Protein AF-A0A2D6NZI3-F1 (afdb_monomer_lite)

Foldseek 3Di:
DPDVVQQQLEQWEFDDPPDVDIDIDGHNHVAYFYEYEQCPVDPCNVVVQLVCQVVPVDFKYKYWHDQWDWDDDPNPDTEIEHADPPTFIFIWGDDPSDIDTHTHHYDYPHD

Sequence (111 aa):
GVSAGANCWFERSVVDSWEEDLKVIDCMGFIKGSYCPHYDEEPLRRPAVKKFLQDNIFESCYASEGNAALHIKNESDYLSINFGKDKNSYLVSLAKGKVKEVPFEVLSIRA

Structure (mmCIF, N/CA/C/O backbone):
data_AF-A0A2D6NZI3-F1
#
_entry.id   AF-A0A2D6NZI3-F1
#
loop_
_atom_site.group_PDB
_atom_site.id
_atom_site.type_symbol
_atom_site.label_atom_id
_atom_site.label_alt_id
_atom_site.label_comp_id
_atom_site.label_asym_id
_atom_site.label_entity_id
_atom_site.label_seq_id
_atom_site.pdbx_PDB_ins_code
_atom_site.Cartn_x
_atom_site.Cartn_y
_atom_site.Cartn_z
_atom_site.occupancy
_atom_site.B_iso_or_equiv
_atom_site.auth_seq_id
_atom_site.auth_comp_id
_atom_site.auth_asym_id
_atom_site.auth_atom_id
_atom_site.pdbx_PDB_model_num
ATOM 1 N N . GLY A 1 1 ? 1.288 5.884 -10.807 1.00 84.38 1 GLY A N 1
ATOM 2 C CA . GLY A 1 1 ? 1.999 7.127 -10.436 1.00 84.38 1 GLY A CA 1
ATOM 3 C C . GLY A 1 1 ? 3.053 6.829 -9.383 1.00 84.38 1 GLY A C 1
ATOM 4 O O . GLY A 1 1 ? 3.188 5.670 -9.018 1.00 84.38 1 GLY A O 1
ATOM 5 N N . VAL A 1 2 ? 3.789 7.836 -8.904 1.00 89.94 2 VAL A N 1
ATOM 6 C CA . VAL A 1 2 ? 4.818 7.686 -7.850 1.00 89.94 2 VAL A CA 1
ATOM 7 C C . VAL A 1 2 ? 4.435 8.530 -6.636 1.00 89.94 2 VAL A C 1
ATOM 9 O O . VAL A 1 2 ? 4.013 9.674 -6.808 1.00 89.94 2 VAL A O 1
ATOM 12 N N . SER A 1 3 ? 4.601 7.986 -5.424 1.00 89.62 3 SER A N 1
ATOM 13 C CA . SER A 1 3 ? 4.324 8.682 -4.155 1.00 89.62 3 SER A CA 1
ATOM 14 C C . SER A 1 3 ? 2.906 9.287 -4.131 1.00 89.62 3 SER A C 1
ATOM 16 O O . SER A 1 3 ? 1.944 8.559 -4.368 1.00 89.62 3 SER A O 1
ATOM 18 N N . ALA A 1 4 ? 2.744 10.602 -3.951 1.00 91.88 4 ALA A N 1
ATOM 19 C CA . ALA A 1 4 ? 1.445 11.281 -4.032 1.00 91.88 4 ALA A CA 1
ATOM 20 C C . AL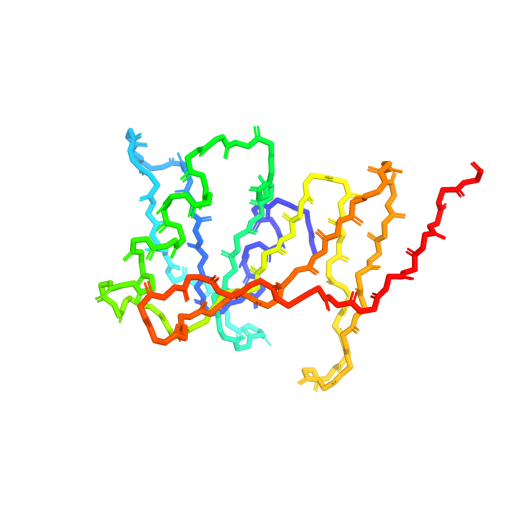A A 1 4 ? 0.692 10.998 -5.349 1.00 91.88 4 ALA A C 1
ATOM 22 O O . ALA A 1 4 ? -0.523 10.826 -5.357 1.00 91.88 4 ALA A O 1
ATOM 23 N N . GLY A 1 5 ? 1.412 10.852 -6.465 1.00 93.44 5 GLY A N 1
ATOM 24 C CA . GLY A 1 5 ? 0.817 10.470 -7.742 1.00 93.44 5 GLY A CA 1
ATOM 25 C C . GLY A 1 5 ? 0.369 9.006 -7.812 1.00 93.44 5 GLY A C 1
ATOM 26 O O . GLY A 1 5 ? -0.350 8.657 -8.740 1.00 93.44 5 GLY A O 1
ATOM 27 N N . ALA A 1 6 ? 0.812 8.130 -6.905 1.00 94.25 6 ALA A N 1
ATOM 28 C CA . ALA A 1 6 ? 0.239 6.795 -6.713 1.00 94.25 6 ALA A CA 1
ATOM 29 C C . ALA A 1 6 ? -1.011 6.867 -5.825 1.00 94.25 6 ALA A C 1
ATOM 31 O O . ALA A 1 6 ? -2.033 6.289 -6.178 1.00 94.25 6 ALA A O 1
ATOM 32 N N . ASN A 1 7 ? -0.951 7.647 -4.743 1.00 94.50 7 ASN A N 1
ATOM 33 C CA . ASN A 1 7 ? -2.049 7.847 -3.793 1.00 94.50 7 ASN A CA 1
ATOM 34 C C . ASN A 1 7 ? -3.353 8.256 -4.484 1.00 94.50 7 ASN A C 1
ATOM 36 O O . ASN A 1 7 ? -4.387 7.636 -4.258 1.00 94.50 7 ASN A O 1
ATOM 40 N N . CYS A 1 8 ? -3.287 9.241 -5.388 1.00 95.19 8 CYS A N 1
ATOM 41 C CA . CYS A 1 8 ? -4.469 9.785 -6.059 1.00 95.19 8 CYS A CA 1
ATOM 42 C C . CYS A 1 8 ? -5.266 8.758 -6.879 1.00 95.19 8 CYS A C 1
ATOM 44 O O . CYS A 1 8 ? -6.422 9.028 -7.185 1.00 95.19 8 CYS A O 1
ATOM 46 N N . TRP A 1 9 ? -4.681 7.613 -7.253 1.00 97.25 9 TRP A N 1
ATOM 47 C CA . TRP A 1 9 ? -5.388 6.591 -8.032 1.00 97.25 9 TRP A CA 1
ATOM 48 C C . TRP A 1 9 ? -6.464 5.873 -7.230 1.00 97.25 9 TRP A C 1
ATOM 50 O O . TRP A 1 9 ? -7.447 5.439 -7.817 1.00 97.25 9 TRP A O 1
ATOM 60 N N . PHE A 1 10 ? -6.288 5.739 -5.921 1.00 98.12 10 PHE A N 1
ATOM 61 C CA . PHE A 1 10 ? -7.183 4.951 -5.083 1.00 98.12 10 PHE A CA 1
ATOM 62 C C . PHE A 1 10 ? -8.353 5.795 -4.568 1.00 98.12 10 PHE A C 1
ATOM 64 O O . PHE A 1 10 ? -8.355 7.016 -4.724 1.00 98.12 10 PHE A O 1
ATOM 71 N N . GLU A 1 11 ? -9.366 5.173 -3.963 1.00 98.25 11 GLU A N 1
ATOM 72 C CA . GLU A 1 11 ? -10.458 5.907 -3.304 1.00 98.25 11 GLU A CA 1
ATOM 73 C C . GLU A 1 11 ? -9.938 6.693 -2.107 1.00 98.25 11 GLU A C 1
ATOM 75 O O . GLU A 1 11 ? -10.374 7.815 -1.867 1.00 98.25 11 GLU A O 1
ATOM 80 N N . ARG A 1 12 ? -8.994 6.109 -1.360 1.00 98.19 12 ARG A N 1
ATOM 81 C CA . ARG A 1 12 ? -8.408 6.722 -0.167 1.00 98.19 12 ARG A CA 1
ATOM 82 C C . ARG A 1 12 ? -6.920 6.439 -0.059 1.00 98.19 12 ARG A C 1
ATOM 84 O O . ARG A 1 12 ? -6.444 5.413 -0.542 1.00 98.19 12 ARG A O 1
ATOM 91 N N . SER A 1 13 ? -6.180 7.299 0.630 1.00 97.31 13 SER A N 1
ATOM 92 C CA . SER A 1 13 ? -4.749 7.084 0.852 1.00 97.31 13 SER A CA 1
ATOM 93 C C . SER A 1 13 ? -4.293 7.498 2.238 1.00 97.31 13 SER A C 1
ATOM 95 O O . SER A 1 13 ? -4.762 8.494 2.784 1.00 97.31 13 SER A O 1
ATOM 97 N N . VAL A 1 14 ? -3.321 6.755 2.766 1.00 96.69 14 VAL A N 1
ATOM 98 C CA . VAL A 1 14 ? -2.534 7.140 3.937 1.00 96.69 14 VAL A CA 1
ATOM 99 C C . VAL A 1 14 ? -1.507 8.194 3.519 1.00 96.69 14 VAL A C 1
ATOM 101 O O . VAL A 1 14 ? -0.748 7.976 2.569 1.00 96.69 14 VAL A O 1
ATOM 104 N N . VAL A 1 15 ? -1.499 9.335 4.206 1.00 94.25 15 VAL A N 1
ATOM 105 C CA . VAL A 1 15 ? -0.637 10.490 3.918 1.00 94.25 15 VAL A CA 1
ATOM 106 C C . VAL A 1 15 ? -0.041 11.076 5.196 1.00 94.25 15 VAL A C 1
ATOM 108 O O . VAL A 1 15 ? -0.638 10.997 6.266 1.00 94.25 15 VAL A O 1
ATOM 111 N N . ASP A 1 16 ? 1.125 11.688 5.051 1.00 88.94 16 ASP A N 1
ATOM 112 C CA . ASP A 1 16 ? 1.959 12.340 6.070 1.00 88.94 16 ASP A CA 1
ATOM 113 C C . ASP A 1 16 ? 2.034 13.869 5.888 1.00 88.94 16 ASP A C 1
ATOM 115 O O . ASP A 1 16 ? 2.703 14.564 6.642 1.00 88.94 16 ASP A O 1
ATOM 119 N N . SER A 1 17 ? 1.349 14.420 4.883 1.00 80.19 17 SER A N 1
ATOM 120 C CA . SER A 1 17 ? 1.564 15.799 4.428 1.00 80.19 17 SER A CA 1
ATOM 121 C C . SER A 1 17 ? 0.818 16.888 5.209 1.00 80.19 17 SER A C 1
ATOM 123 O O . SER A 1 17 ? 0.961 18.059 4.866 1.00 80.19 17 SER A O 1
ATOM 125 N N . TRP A 1 18 ? -0.032 16.535 6.178 1.00 65.50 18 TRP A N 1
ATOM 126 C CA . TRP A 1 18 ? -0.995 17.475 6.774 1.00 65.50 18 TRP A CA 1
ATOM 127 C C . TRP A 1 18 ? -0.794 17.748 8.269 1.00 65.50 18 TRP A C 1
ATOM 129 O O . TRP A 1 18 ? -1.148 18.837 8.707 1.00 65.50 18 TRP A O 1
ATOM 139 N N . GLU A 1 19 ? -0.232 16.818 9.046 1.00 66.50 19 GLU A N 1
ATOM 140 C CA . GLU A 1 19 ? -0.046 16.954 10.501 1.00 66.50 19 GLU A CA 1
ATOM 141 C C . GLU A 1 19 ? 1.146 16.115 10.994 1.00 66.50 19 GLU A C 1
ATOM 143 O O . GLU A 1 19 ? 1.763 15.390 10.219 1.00 66.50 19 GLU A O 1
ATOM 148 N N . GLU A 1 20 ? 1.452 16.194 12.295 1.00 75.81 20 GLU A N 1
ATOM 149 C CA . GLU A 1 20 ? 2.462 15.346 12.954 1.00 75.81 20 GLU A CA 1
ATOM 150 C C . GLU A 1 20 ? 2.135 13.841 12.857 1.00 75.81 20 GLU A C 1
ATOM 152 O O . GLU A 1 20 ? 3.040 13.009 12.893 1.00 75.81 20 GLU A O 1
ATOM 157 N N . ASP A 1 21 ? 0.852 13.498 12.682 1.00 85.38 21 ASP A N 1
ATOM 158 C CA . ASP A 1 21 ? 0.359 12.127 12.549 1.00 85.38 21 ASP A CA 1
ATOM 159 C C . ASP A 1 21 ? -0.078 11.792 11.116 1.00 85.38 21 ASP A C 1
ATOM 161 O O . ASP A 1 21 ? -0.709 12.597 10.425 1.00 85.38 21 ASP A O 1
ATOM 165 N N . LEU A 1 22 ? 0.137 10.533 10.716 1.00 93.62 22 LEU A N 1
ATOM 166 C CA . LEU A 1 22 ? -0.421 9.970 9.485 1.00 93.62 22 LEU A CA 1
ATOM 167 C C . LEU A 1 22 ? -1.958 10.040 9.499 1.00 93.62 22 LEU A C 1
ATOM 169 O O . LEU A 1 22 ? -2.601 9.688 10.491 1.00 93.62 22 LEU A O 1
ATOM 173 N N . LYS A 1 23 ? -2.559 10.427 8.371 1.00 94.56 23 LYS A N 1
ATOM 174 C CA . LYS A 1 23 ? -4.018 10.497 8.173 1.00 94.56 23 LYS A CA 1
ATOM 175 C C . LYS A 1 23 ? -4.452 9.680 6.964 1.00 94.56 23 LYS A C 1
ATOM 177 O O . LYS A 1 23 ? -3.635 9.319 6.122 1.00 94.56 23 LYS A O 1
ATOM 1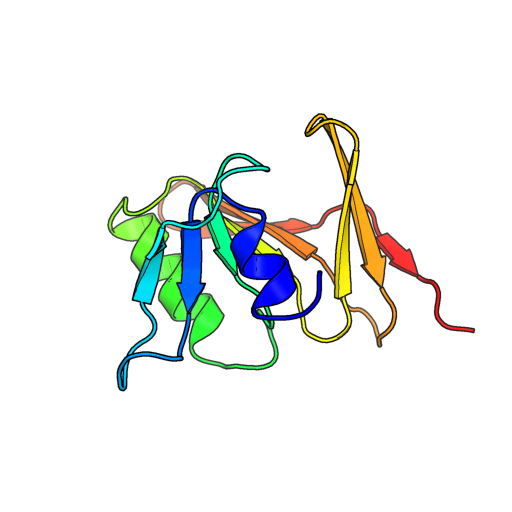82 N N . VAL A 1 24 ? -5.756 9.431 6.866 1.00 96.38 24 VAL A N 1
ATOM 183 C CA . VAL A 1 24 ? -6.400 8.896 5.662 1.00 96.38 24 VAL A CA 1
ATOM 184 C C . VAL A 1 24 ? -7.196 10.016 5.009 1.00 96.38 24 VAL A C 1
ATOM 186 O O . VAL A 1 24 ? -7.989 10.666 5.685 1.00 96.38 24 VAL A O 1
ATOM 189 N N . ILE A 1 25 ? -6.989 10.231 3.713 1.00 95.94 25 ILE A N 1
ATOM 190 C CA . ILE A 1 25 ? -7.736 11.211 2.916 1.00 95.94 25 ILE A CA 1
ATOM 191 C C . ILE A 1 25 ? -8.472 10.526 1.771 1.00 95.94 25 ILE A C 1
ATOM 193 O O . ILE A 1 25 ? -8.034 9.472 1.303 1.00 95.94 25 ILE A O 1
ATOM 197 N N . ASP A 1 26 ? -9.539 11.157 1.291 1.00 97.25 26 ASP A N 1
ATOM 198 C CA . ASP A 1 26 ? -10.190 10.783 0.037 1.00 97.25 26 ASP A CA 1
ATOM 199 C C . ASP A 1 26 ? -9.338 11.220 -1.167 1.00 97.25 26 ASP A C 1
ATOM 201 O O . ASP A 1 26 ? -8.621 12.223 -1.128 1.00 97.25 26 ASP A O 1
ATOM 205 N N . CYS A 1 27 ? -9.372 10.420 -2.229 1.00 96.88 27 CYS A N 1
ATOM 206 C CA . CYS A 1 27 ? -8.571 10.553 -3.446 1.00 96.88 27 CYS A CA 1
ATOM 207 C C . CYS A 1 27 ? -9.483 10.451 -4.689 1.00 96.88 27 CYS A C 1
ATOM 209 O O . CYS A 1 27 ? -10.701 10.571 -4.578 1.00 96.88 27 CYS A O 1
ATOM 211 N N . MET A 1 28 ? -8.928 10.296 -5.899 1.00 97.06 28 MET A N 1
ATOM 212 C CA . MET A 1 28 ? -9.736 10.368 -7.131 1.00 97.06 28 MET A CA 1
ATOM 213 C C . MET A 1 28 ? -10.564 9.104 -7.404 1.00 97.06 28 MET A C 1
ATOM 215 O O . MET A 1 28 ? -11.481 9.163 -8.219 1.00 97.06 28 MET A O 1
ATOM 219 N N . GLY A 1 29 ? -10.261 7.975 -6.754 1.00 96.62 29 GLY A N 1
ATOM 220 C CA . GLY A 1 29 ? -11.096 6.771 -6.821 1.00 96.62 29 GLY A CA 1
ATOM 221 C C . GLY A 1 29 ? -11.115 6.058 -8.173 1.00 96.62 29 GLY A C 1
ATOM 222 O O . GLY A 1 29 ? -12.115 5.434 -8.511 1.00 96.62 29 GLY A O 1
ATOM 223 N N . PHE A 1 30 ? -10.032 6.128 -8.954 1.00 95.81 30 PHE A N 1
ATOM 224 C CA . PHE A 1 30 ? -9.905 5.333 -10.185 1.00 95.81 30 PHE A CA 1
ATOM 225 C C . PHE A 1 30 ? -9.755 3.831 -9.910 1.00 95.81 30 PHE A C 1
ATOM 227 O O . PHE A 1 30 ? -10.110 3.022 -10.760 1.00 95.81 30 PHE A O 1
ATOM 234 N N . ILE A 1 31 ? -9.208 3.478 -8.746 1.00 97.38 31 ILE A N 1
ATOM 235 C CA . ILE A 1 31 ? -9.037 2.121 -8.229 1.00 97.38 31 ILE A CA 1
ATOM 236 C C . ILE A 1 31 ? -9.724 2.049 -6.868 1.00 97.38 31 ILE A C 1
ATOM 238 O O . ILE A 1 31 ? -9.529 2.923 -6.020 1.00 97.38 31 ILE A O 1
ATOM 242 N N . LYS A 1 32 ? -10.502 0.996 -6.628 1.00 97.19 32 LYS A N 1
ATOM 243 C CA . LYS A 1 32 ? -11.211 0.820 -5.358 1.00 97.19 32 LYS A CA 1
ATOM 244 C C . LYS A 1 32 ? -10.261 0.510 -4.208 1.00 97.19 32 LYS A C 1
ATOM 246 O O . LYS A 1 32 ? -9.257 -0.182 -4.379 1.00 97.19 32 LYS A O 1
ATOM 251 N N . GLY A 1 33 ? -10.621 0.952 -3.007 1.00 97.19 33 GLY A N 1
ATOM 252 C CA . GLY A 1 33 ? -9.898 0.667 -1.773 1.00 97.19 33 GLY A CA 1
ATOM 253 C C . GLY A 1 33 ? -8.916 1.758 -1.349 1.00 97.19 33 GLY A C 1
ATOM 254 O O . GLY A 1 33 ? -8.910 2.880 -1.854 1.00 97.19 33 GLY A O 1
ATOM 255 N N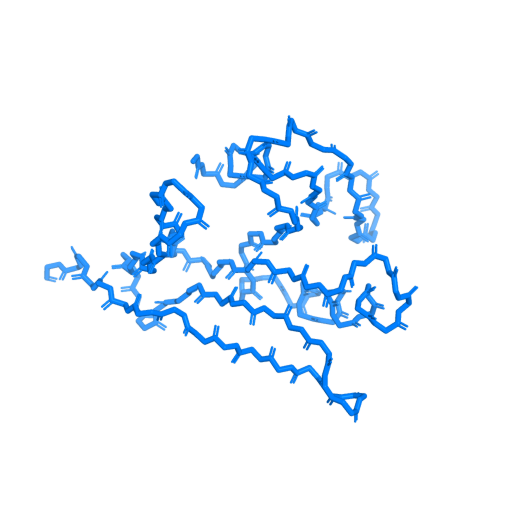 . SER A 1 34 ? -8.106 1.430 -0.343 1.00 98.50 34 SER A N 1
ATOM 256 C CA . SER A 1 34 ? -7.151 2.357 0.273 1.00 98.50 34 SER A CA 1
ATOM 257 C C . SER A 1 34 ? -5.712 2.029 -0.107 1.00 98.50 34 SER A C 1
ATOM 259 O O . SER A 1 34 ? -5.397 0.860 -0.321 1.00 98.50 34 SER A O 1
ATOM 261 N N . TYR A 1 35 ? -4.841 3.038 -0.156 1.00 98.44 35 TYR A N 1
ATOM 262 C CA . TYR A 1 35 ? -3.427 2.869 -0.496 1.00 98.44 35 TYR A CA 1
ATOM 263 C C . TYR A 1 35 ? -2.461 3.480 0.526 1.00 98.44 35 TYR A C 1
ATOM 265 O O . TYR A 1 35 ? -2.755 4.496 1.152 1.00 98.44 35 TYR A O 1
ATOM 273 N N . CYS A 1 36 ? -1.289 2.868 0.695 1.00 97.81 36 CYS A N 1
ATOM 274 C CA . CYS A 1 36 ? -0.187 3.380 1.505 1.00 97.81 36 CYS A CA 1
ATOM 275 C C . CYS A 1 36 ? 1.146 3.222 0.744 1.00 97.81 36 CYS A C 1
ATOM 277 O O . CYS A 1 36 ? 1.600 2.092 0.543 1.00 97.81 36 CYS A O 1
ATOM 279 N N . PRO A 1 37 ? 1.798 4.314 0.301 1.00 96.69 37 PRO A N 1
ATOM 280 C CA . PRO A 1 37 ? 3.128 4.235 -0.307 1.00 96.69 37 PRO A CA 1
ATOM 281 C C . PRO A 1 37 ? 4.211 4.035 0.763 1.00 96.69 37 PRO A C 1
ATOM 283 O O . PRO A 1 37 ? 3.927 4.177 1.951 1.00 96.69 37 PRO A O 1
ATOM 286 N N . HIS A 1 38 ? 5.449 3.766 0.340 1.00 95.44 38 HIS A N 1
ATOM 287 C CA . HIS A 1 38 ? 6.663 3.765 1.178 1.00 95.44 38 HIS A CA 1
ATOM 288 C C . HIS A 1 38 ? 6.560 2.911 2.445 1.00 95.44 38 HIS A C 1
ATOM 290 O O . HIS A 1 38 ? 7.072 3.267 3.504 1.00 95.44 38 HIS A O 1
ATOM 296 N N . TYR A 1 39 ? 5.853 1.786 2.348 1.00 96.50 39 TYR A N 1
ATOM 297 C CA . TYR A 1 39 ? 5.352 1.034 3.499 1.00 96.50 39 TYR A CA 1
ATOM 298 C C . TYR A 1 39 ? 6.434 0.536 4.477 1.00 96.50 39 TYR A C 1
ATOM 300 O O . TYR A 1 39 ? 6.143 0.267 5.642 1.00 96.50 39 TYR A O 1
ATOM 308 N N . ASP A 1 40 ? 7.676 0.412 4.020 1.00 95.56 40 ASP A N 1
ATOM 309 C CA . ASP A 1 40 ? 8.851 0.009 4.793 1.00 95.56 40 ASP A CA 1
ATOM 310 C C . ASP A 1 40 ? 9.866 1.135 5.052 1.00 95.56 40 ASP A C 1
ATOM 312 O O . ASP A 1 40 ? 10.723 0.968 5.918 1.00 95.56 40 ASP A O 1
ATOM 316 N N . GLU A 1 41 ? 9.801 2.257 4.329 1.00 91.56 41 GLU A N 1
ATOM 317 C CA . GLU A 1 41 ? 10.770 3.354 4.475 1.00 91.56 41 GLU A CA 1
ATOM 318 C C . GLU A 1 41 ? 10.481 4.203 5.717 1.00 91.56 41 GLU A C 1
ATOM 320 O O . GLU A 1 41 ? 11.401 4.684 6.379 1.00 91.56 41 GLU A O 1
ATOM 325 N N . GLU A 1 42 ? 9.202 4.348 6.072 1.00 87.31 42 GLU A N 1
ATOM 326 C CA . GLU A 1 42 ? 8.762 5.145 7.213 1.00 87.31 42 GLU A CA 1
ATOM 327 C C . GLU A 1 42 ? 8.210 4.254 8.343 1.00 87.31 42 GLU A C 1
ATOM 329 O O . GLU A 1 42 ? 7.149 3.634 8.187 1.00 87.31 42 GLU A O 1
ATOM 334 N N . PRO A 1 43 ? 8.861 4.221 9.527 1.00 88.81 43 PRO A N 1
ATOM 335 C CA . PRO A 1 43 ? 8.509 3.305 10.617 1.00 88.81 43 PRO A CA 1
ATOM 336 C C . PRO A 1 43 ? 7.060 3.394 11.108 1.00 88.81 43 PRO A C 1
ATOM 338 O O . PRO A 1 43 ? 6.539 2.427 11.664 1.00 88.81 43 PRO A O 1
ATOM 341 N N . LEU A 1 44 ? 6.403 4.543 10.921 1.00 93.69 44 LEU A N 1
ATOM 342 C CA . LEU A 1 44 ? 5.039 4.787 11.391 1.00 93.69 44 LEU A CA 1
ATOM 343 C C . LEU A 1 44 ? 3.959 4.220 10.462 1.00 93.69 44 LEU A C 1
ATOM 345 O O . LEU A 1 44 ? 2.833 4.012 10.915 1.00 93.69 44 LEU A O 1
ATOM 349 N N . ARG A 1 45 ? 4.271 3.894 9.200 1.00 95.56 45 ARG A N 1
ATOM 350 C CA . ARG A 1 45 ? 3.254 3.475 8.220 1.00 95.56 45 ARG A CA 1
ATOM 351 C C . ARG A 1 45 ? 2.626 2.123 8.541 1.00 95.56 45 ARG A C 1
ATOM 353 O O . ARG A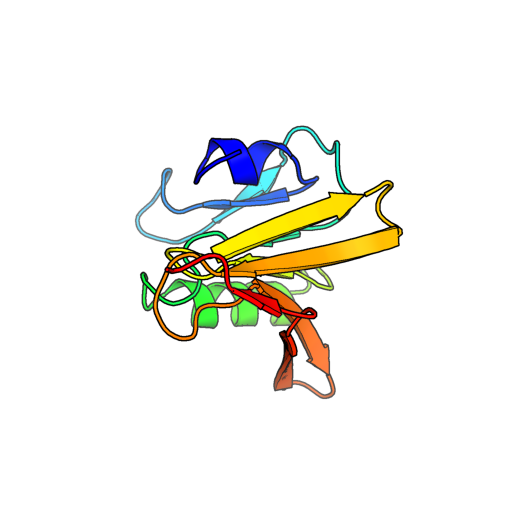 1 45 ? 1.403 1.994 8.490 1.00 95.56 45 ARG A O 1
ATOM 360 N N . ARG A 1 46 ? 3.418 1.123 8.937 1.00 96.69 46 ARG A N 1
ATOM 361 C CA . ARG A 1 46 ? 2.901 -0.194 9.367 1.00 96.69 46 ARG A CA 1
ATOM 362 C C . ARG A 1 46 ? 2.016 -0.088 10.624 1.00 96.69 46 ARG A C 1
ATOM 364 O O . ARG A 1 46 ? 0.884 -0.580 10.579 1.00 96.69 46 ARG A O 1
ATOM 371 N N . PRO A 1 47 ? 2.448 0.585 11.713 1.00 95.88 47 PRO A N 1
ATOM 372 C CA . PRO A 1 47 ? 1.590 0.882 12.861 1.00 95.88 47 PRO A CA 1
ATOM 373 C C . PRO A 1 47 ? 0.313 1.654 12.509 1.00 95.88 47 PRO A C 1
ATOM 375 O O . PRO A 1 47 ? -0.758 1.288 12.992 1.00 95.88 47 PRO A O 1
ATOM 378 N N . ALA A 1 48 ? 0.398 2.678 11.657 1.00 96.50 48 ALA A N 1
ATOM 379 C CA . ALA A 1 48 ? -0.758 3.482 11.268 1.00 96.50 48 ALA A CA 1
ATOM 380 C C . ALA A 1 48 ? -1.771 2.668 10.458 1.00 96.50 48 ALA A C 1
ATOM 382 O O . ALA A 1 48 ? -2.946 2.637 10.811 1.00 96.50 48 ALA A O 1
ATOM 383 N N . VAL A 1 49 ? -1.324 1.917 9.444 1.00 97.81 49 VAL A N 1
ATOM 384 C CA . VAL A 1 49 ? -2.200 1.015 8.675 1.00 97.81 49 VAL A CA 1
ATOM 385 C C . VAL A 1 49 ? -2.869 -0.007 9.593 1.00 97.81 49 VAL A C 1
ATOM 387 O O . VAL A 1 49 ? -4.075 -0.215 9.491 1.00 97.81 49 VAL A O 1
ATOM 390 N N . LYS A 1 50 ? -2.130 -0.596 10.543 1.00 97.56 50 LYS A N 1
ATOM 391 C CA . LYS A 1 50 ? -2.718 -1.482 11.557 1.00 97.56 50 LYS A CA 1
ATOM 392 C C . LYS A 1 50 ? -3.815 -0.781 12.358 1.00 97.56 50 LYS A C 1
ATOM 394 O O . LYS A 1 50 ? -4.885 -1.358 12.529 1.00 97.56 50 LYS A O 1
ATOM 399 N N . LYS A 1 51 ? -3.549 0.427 12.859 1.00 97.06 51 LYS A N 1
ATOM 400 C CA . LYS A 1 51 ? -4.516 1.203 13.641 1.00 97.06 51 LYS A CA 1
ATOM 401 C C . LYS A 1 51 ? -5.770 1.507 12.820 1.00 97.06 51 LYS A C 1
ATOM 403 O O . LYS A 1 51 ? -6.865 1.238 13.291 1.00 97.06 51 LYS A O 1
ATOM 408 N N . PHE A 1 52 ? -5.620 1.961 11.579 1.00 97.94 52 PHE A N 1
ATOM 409 C CA . PHE A 1 52 ? -6.748 2.246 10.689 1.00 97.94 52 PHE A CA 1
ATOM 410 C C . PHE A 1 52 ? -7.596 1.009 10.375 1.00 97.94 52 PHE A C 1
ATOM 412 O O . PHE A 1 52 ? -8.819 1.114 10.329 1.00 97.94 52 PHE A O 1
ATOM 419 N N . LEU A 1 53 ? -6.973 -0.164 10.226 1.00 98.25 53 LEU A N 1
ATOM 420 C CA . LEU A 1 53 ? -7.691 -1.435 10.095 1.00 98.25 53 LEU A CA 1
ATOM 421 C C . LEU A 1 53 ? -8.459 -1.797 11.376 1.00 98.25 53 LEU A C 1
ATOM 423 O O . LEU A 1 53 ? -9.601 -2.237 11.310 1.00 98.25 53 LEU A O 1
ATOM 427 N N . GLN A 1 54 ? -7.840 -1.632 12.549 1.00 97.94 54 GLN A N 1
ATOM 428 C CA . GLN A 1 54 ? -8.471 -1.929 13.844 1.00 97.94 54 GLN A CA 1
ATOM 429 C C . GLN A 1 54 ? -9.634 -0.981 14.160 1.00 97.94 54 GLN A C 1
ATOM 431 O O . GLN A 1 54 ? -10.642 -1.414 14.714 1.00 97.94 54 GLN A O 1
ATOM 436 N N . ASP A 1 55 ? -9.501 0.282 13.763 1.00 97.31 55 ASP A N 1
ATOM 437 C CA . ASP A 1 55 ? -10.506 1.329 13.939 1.00 97.31 55 ASP A CA 1
ATOM 438 C C . ASP A 1 55 ? -11.606 1.275 12.850 1.00 97.31 55 ASP A C 1
ATOM 440 O O . ASP A 1 55 ? -12.506 2.110 12.848 1.00 97.31 55 ASP A O 1
ATOM 444 N N . ASN A 1 56 ? -11.562 0.295 11.933 1.00 96.56 56 ASN A N 1
ATOM 445 C CA . ASN A 1 56 ? -12.469 0.146 10.784 1.00 96.56 56 ASN A CA 1
ATOM 446 C C . ASN A 1 56 ? -12.537 1.384 9.873 1.00 96.56 56 ASN A C 1
ATOM 448 O O . ASN A 1 56 ? -13.561 1.644 9.242 1.00 96.56 56 ASN A O 1
ATOM 452 N N . ILE A 1 57 ? -11.442 2.142 9.766 1.00 97.62 57 ILE A N 1
ATOM 453 C CA . ILE A 1 57 ? -11.348 3.228 8.786 1.00 97.62 57 ILE A CA 1
ATOM 454 C C . ILE A 1 57 ? -11.419 2.632 7.377 1.00 97.62 57 ILE A C 1
ATOM 456 O O . ILE A 1 57 ? -12.169 3.118 6.539 1.00 97.62 57 ILE A O 1
ATOM 460 N N . PHE A 1 58 ? -10.711 1.534 7.116 1.00 97.06 58 PHE A N 1
ATOM 461 C CA . PHE A 1 58 ? -10.852 0.725 5.903 1.00 97.06 58 PHE A CA 1
ATOM 462 C C . PHE A 1 58 ? -10.691 -0.761 6.235 1.00 97.06 58 PHE A C 1
ATOM 464 O O . PHE A 1 58 ? -10.051 -1.110 7.223 1.00 97.06 58 PHE A O 1
ATOM 471 N N . GLU A 1 59 ? -11.255 -1.638 5.403 1.00 97.00 59 GLU A N 1
ATOM 472 C CA . GLU A 1 59 ? -11.179 -3.096 5.596 1.00 97.00 59 GLU A CA 1
ATOM 473 C C . GLU A 1 59 ? -9.849 -3.689 5.104 1.00 97.00 59 GLU A C 1
ATOM 475 O O . GLU A 1 59 ? -9.346 -4.682 5.639 1.00 97.00 59 GLU A O 1
ATOM 480 N N . SER A 1 60 ? -9.260 -3.061 4.084 1.00 98.19 60 SER A N 1
ATOM 481 C CA . SER A 1 60 ? -7.981 -3.446 3.497 1.00 98.19 60 SER A CA 1
ATOM 482 C C . SER A 1 60 ? -7.247 -2.245 2.909 1.00 98.19 60 SER A C 1
ATOM 484 O O . SER A 1 60 ? -7.870 -1.253 2.532 1.00 98.19 60 SER A O 1
ATOM 486 N N . CYS A 1 61 ? -5.930 -2.364 2.778 1.00 98.50 61 CYS A N 1
ATOM 487 C CA . CYS A 1 61 ? -5.069 -1.352 2.186 1.00 98.50 61 CYS A CA 1
ATOM 488 C C . CYS A 1 61 ? -4.045 -2.004 1.256 1.00 98.50 61 CYS A C 1
ATOM 490 O O . CYS A 1 61 ? -3.334 -2.928 1.655 1.00 98.50 61 CYS A O 1
ATOM 492 N N . TYR A 1 62 ? -3.968 -1.522 0.022 1.00 98.62 62 TYR A N 1
ATOM 493 C CA . TYR A 1 62 ? -2.851 -1.793 -0.867 1.00 98.62 62 TYR A CA 1
ATOM 494 C C . TYR A 1 62 ? -1.638 -1.020 -0.356 1.00 98.62 62 TYR A C 1
ATOM 496 O O . TYR A 1 62 ? -1.711 0.187 -0.149 1.00 98.62 62 TYR A O 1
ATOM 504 N N . ALA A 1 63 ? -0.514 -1.687 -0.148 1.00 98.25 63 ALA A N 1
ATOM 505 C CA . ALA A 1 63 ? 0.680 -1.035 0.365 1.00 98.25 63 ALA A CA 1
ATOM 506 C C . ALA A 1 63 ? 1.881 -1.382 -0.501 1.00 98.25 63 ALA A C 1
ATOM 508 O O . ALA A 1 63 ? 2.131 -2.562 -0.721 1.00 98.25 63 ALA A O 1
ATOM 509 N N . SER A 1 64 ? 2.622 -0.382 -0.971 1.00 98.19 64 SE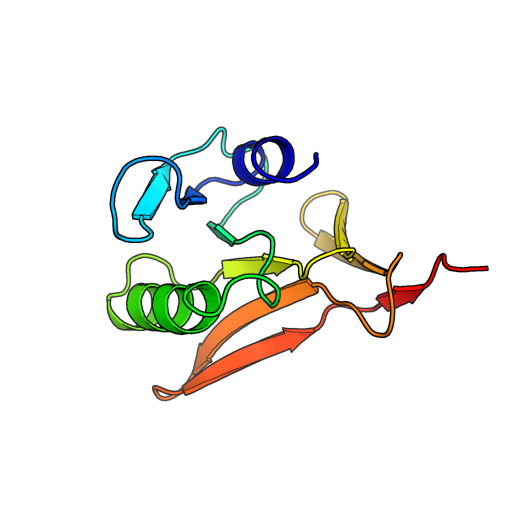R A N 1
ATOM 510 C CA . SER A 1 64 ? 3.864 -0.606 -1.723 1.00 98.19 64 SER A CA 1
ATOM 511 C C . SER A 1 64 ? 5.048 -0.139 -0.897 1.00 98.19 64 SER A C 1
ATOM 513 O O . SER A 1 64 ? 5.023 0.955 -0.332 1.00 98.19 64 SER A O 1
ATOM 515 N N . GLU A 1 65 ? 6.088 -0.957 -0.836 1.00 97.56 65 GLU A N 1
ATOM 516 C CA . GLU A 1 65 ? 7.378 -0.570 -0.276 1.00 97.56 65 GLU A CA 1
ATOM 517 C C . GLU A 1 65 ? 8.083 0.472 -1.142 1.00 97.56 65 GLU A C 1
ATOM 519 O O . GLU A 1 65 ? 7.782 0.668 -2.325 1.00 97.56 65 GLU A O 1
ATOM 524 N N . GLY A 1 66 ? 9.073 1.118 -0.541 1.00 96.00 66 GLY A N 1
ATOM 525 C CA . GLY A 1 66 ? 10.057 1.904 -1.250 1.00 96.00 66 GLY A CA 1
ATOM 526 C C . GLY A 1 66 ? 10.717 1.091 -2.353 1.00 96.00 66 GLY A C 1
ATOM 527 O O . GLY A 1 66 ? 11.216 -0.010 -2.125 1.00 96.00 66 GLY A O 1
ATOM 528 N N . ASN A 1 67 ? 10.767 1.649 -3.558 1.00 96.12 67 ASN A N 1
ATOM 529 C CA . ASN A 1 67 ? 11.267 0.977 -4.760 1.00 96.12 67 ASN A CA 1
ATOM 530 C C . ASN A 1 67 ? 10.460 -0.259 -5.224 1.00 96.12 67 ASN A C 1
ATOM 532 O O . ASN A 1 67 ? 10.996 -1.135 -5.912 1.00 96.12 67 ASN A O 1
ATOM 536 N N . ALA A 1 68 ? 9.173 -0.316 -4.878 1.00 97.38 68 ALA A N 1
ATOM 537 C CA . ALA A 1 68 ? 8.189 -1.189 -5.507 1.00 97.38 68 ALA A CA 1
ATOM 538 C C . ALA A 1 68 ? 7.055 -0.369 -6.140 1.00 97.38 68 ALA A C 1
ATOM 540 O O . ALA A 1 68 ? 6.749 0.748 -5.717 1.00 97.38 68 ALA A O 1
ATOM 541 N N . ALA A 1 69 ? 6.419 -0.924 -7.170 1.00 97.44 69 ALA A N 1
ATOM 542 C CA . ALA A 1 69 ? 5.206 -0.368 -7.756 1.00 97.44 69 ALA A CA 1
ATOM 543 C C . ALA A 1 69 ? 4.151 -1.458 -7.922 1.00 97.44 69 ALA A C 1
ATOM 545 O O . ALA A 1 69 ? 4.444 -2.537 -8.430 1.00 97.44 69 ALA A O 1
ATOM 546 N N . LEU A 1 70 ? 2.908 -1.152 -7.559 1.00 98.25 70 LEU A N 1
ATOM 547 C CA . LEU A 1 70 ? 1.775 -2.020 -7.846 1.00 98.25 70 LEU A CA 1
ATOM 548 C C . LEU A 1 70 ? 1.251 -1.728 -9.257 1.00 98.25 70 LEU A C 1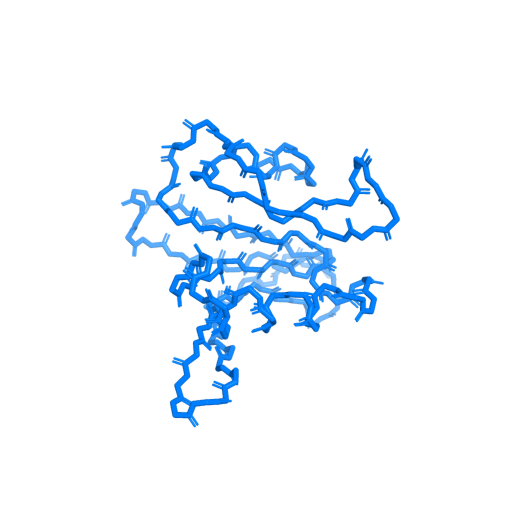
ATOM 550 O O . LEU A 1 70 ? 0.665 -0.676 -9.515 1.00 98.25 70 LEU A O 1
ATOM 554 N N . HIS A 1 71 ? 1.475 -2.659 -10.177 1.00 98.06 71 HIS A N 1
ATOM 555 C CA . HIS A 1 71 ? 0.861 -2.654 -11.497 1.00 98.06 71 HIS A CA 1
ATOM 556 C C . HIS A 1 71 ? -0.525 -3.298 -11.412 1.00 98.06 71 HIS A C 1
ATOM 558 O O . HIS A 1 71 ? -0.667 -4.396 -10.874 1.00 98.06 71 HIS A O 1
ATOM 564 N N . ILE A 1 72 ? -1.536 -2.610 -11.942 1.00 98.06 72 ILE A N 1
ATOM 565 C CA . ILE A 1 72 ? -2.939 -3.028 -11.876 1.00 98.06 72 ILE A CA 1
ATOM 566 C C . ILE A 1 72 ? -3.516 -3.009 -13.285 1.00 98.06 72 ILE A C 1
ATOM 568 O O . ILE A 1 72 ? -3.412 -2.001 -13.987 1.00 98.06 72 ILE A O 1
ATOM 572 N N . LYS A 1 73 ? -4.170 -4.099 -13.682 1.00 97.50 73 LYS A N 1
ATOM 573 C CA . LYS A 1 73 ? -4.918 -4.194 -14.936 1.00 97.50 73 LYS A CA 1
ATOM 574 C C . LYS A 1 73 ? -6.374 -4.514 -14.623 1.00 97.50 73 LYS A C 1
ATOM 576 O O . LYS A 1 73 ? -6.672 -5.553 -14.041 1.00 97.50 73 LYS A O 1
ATOM 581 N N . ASN A 1 74 ? -7.271 -3.603 -15.008 1.00 95.38 74 ASN A N 1
ATOM 582 C CA . ASN A 1 74 ? -8.725 -3.744 -14.858 1.00 95.38 74 ASN A CA 1
ATOM 583 C C . ASN A 1 74 ? -9.179 -4.178 -13.448 1.00 95.38 74 ASN A C 1
ATOM 585 O O . ASN A 1 74 ? -10.122 -4.957 -13.337 1.00 95.38 74 ASN A O 1
ATOM 589 N N . GLU A 1 75 ? -8.465 -3.758 -12.396 1.00 94.56 75 GLU A N 1
ATOM 590 C CA . GLU A 1 75 ? -8.738 -4.133 -10.993 1.00 94.56 75 GLU A CA 1
ATOM 591 C C . GLU A 1 75 ? -8.915 -5.650 -10.757 1.00 94.56 75 GLU A C 1
ATOM 593 O O . GLU A 1 75 ? -9.635 -6.082 -9.860 1.00 94.56 75 GLU A O 1
ATOM 598 N N . SER A 1 76 ? -8.285 -6.473 -11.596 1.00 94.69 76 SER A N 1
ATOM 599 C CA . SER A 1 76 ? -8.413 -7.935 -11.568 1.00 94.69 76 SER A CA 1
ATOM 600 C C . SER A 1 76 ? -7.061 -8.632 -11.631 1.00 94.69 76 SER A C 1
ATOM 602 O O . SER A 1 76 ? -6.884 -9.636 -10.945 1.00 94.69 76 SER A O 1
ATOM 604 N N . ASP A 1 77 ? -6.092 -8.061 -12.351 1.00 97.12 77 ASP A N 1
ATOM 605 C CA . ASP A 1 77 ? -4.711 -8.541 -12.342 1.00 97.12 77 ASP A CA 1
ATOM 606 C C . ASP A 1 77 ? -3.803 -7.551 -11.605 1.00 97.12 77 ASP A C 1
ATOM 608 O O . ASP A 1 77 ? -3.804 -6.348 -11.893 1.00 97.12 77 ASP A O 1
ATOM 612 N N . TYR A 1 78 ? -2.997 -8.076 -10.682 1.00 98.12 78 TYR A N 1
ATOM 613 C CA . TYR A 1 78 ? -2.093 -7.308 -9.831 1.00 98.12 78 TYR A CA 1
ATOM 614 C C . TYR A 1 78 ? -0.694 -7.906 -9.889 1.00 98.12 78 TYR A C 1
ATOM 616 O O . TYR A 1 78 ? -0.526 -9.114 -9.734 1.00 98.12 78 TYR A O 1
ATOM 624 N N . LEU A 1 79 ? 0.312 -7.056 -10.073 1.00 98.25 79 LEU A N 1
ATOM 625 C CA . LEU A 1 79 ? 1.711 -7.464 -10.104 1.00 98.25 79 LEU A CA 1
ATOM 626 C C . LEU A 1 79 ? 2.556 -6.433 -9.360 1.00 98.25 79 LEU A C 1
ATOM 628 O O . LEU A 1 79 ? 2.474 -5.235 -9.630 1.00 98.25 79 LEU A O 1
ATOM 632 N N . SER A 1 80 ? 3.378 -6.893 -8.428 1.00 98.31 80 SER A N 1
ATOM 633 C CA . SER A 1 80 ? 4.373 -6.064 -7.763 1.00 98.31 80 SER A CA 1
ATOM 634 C C . SER A 1 80 ? 5.622 -5.977 -8.636 1.00 98.31 80 SER A C 1
ATOM 636 O O . SER A 1 80 ? 6.310 -6.968 -8.873 1.00 98.31 80 SER A O 1
ATOM 638 N N . ILE A 1 81 ? 5.916 -4.785 -9.141 1.00 98.19 81 ILE A N 1
ATOM 639 C CA . ILE A 1 81 ? 7.134 -4.499 -9.893 1.00 98.19 81 ILE A CA 1
ATOM 640 C C . ILE A 1 81 ? 8.218 -4.097 -8.898 1.00 98.19 81 ILE A C 1
ATOM 642 O O . ILE A 1 81 ? 8.151 -3.021 -8.303 1.00 98.19 81 ILE A O 1
ATOM 646 N N . ASN A 1 82 ? 9.223 -4.951 -8.727 1.00 97.69 82 ASN A N 1
ATOM 647 C CA . ASN A 1 82 ? 10.367 -4.698 -7.859 1.00 97.69 82 ASN A CA 1
ATOM 648 C C . ASN A 1 82 ? 11.517 -4.093 -8.672 1.00 97.69 82 ASN A C 1
ATOM 650 O O . ASN A 1 82 ? 12.080 -4.740 -9.558 1.00 97.69 82 ASN A O 1
ATOM 654 N N . PHE A 1 83 ? 11.889 -2.858 -8.342 1.00 96.00 83 PHE A N 1
ATOM 655 C CA . PHE A 1 83 ? 13.061 -2.170 -8.894 1.00 96.00 83 PHE A CA 1
ATOM 656 C C . PHE A 1 83 ? 14.102 -1.825 -7.813 1.00 96.00 83 PHE A C 1
ATOM 658 O O . PHE A 1 83 ? 15.045 -1.076 -8.062 1.00 96.00 83 PHE A O 1
ATOM 665 N N . GLY A 1 84 ? 13.955 -2.402 -6.616 1.00 95.00 84 GLY A N 1
ATOM 666 C CA . GLY A 1 84 ? 14.866 -2.283 -5.483 1.00 95.00 84 GLY A CA 1
ATOM 667 C C . GLY A 1 84 ? 15.617 -3.584 -5.179 1.00 95.00 84 GLY A C 1
ATOM 668 O O . GLY A 1 84 ? 16.071 -4.298 -6.071 1.00 95.00 84 GLY A O 1
ATOM 669 N N . LYS A 1 85 ? 15.836 -3.869 -3.891 1.00 94.88 85 LYS A N 1
ATOM 670 C CA . LYS A 1 85 ? 16.331 -5.165 -3.403 1.00 94.88 85 LYS A CA 1
ATOM 671 C C . LYS A 1 85 ? 15.236 -5.781 -2.543 1.00 94.88 85 LYS A C 1
ATOM 673 O O . LYS A 1 85 ? 14.892 -5.186 -1.526 1.00 94.88 85 LYS A O 1
ATOM 678 N N . ASP A 1 86 ? 14.717 -6.927 -2.981 1.00 94.38 86 ASP A N 1
ATOM 679 C CA . ASP A 1 86 ? 13.686 -7.699 -2.274 1.00 94.38 86 ASP A CA 1
ATOM 680 C C . ASP A 1 86 ? 12.460 -6.860 -1.858 1.00 94.38 86 ASP A C 1
ATOM 682 O O . ASP A 1 86 ? 11.920 -7.046 -0.773 1.00 94.38 86 ASP A O 1
ATOM 686 N N . LYS A 1 87 ? 12.044 -5.910 -2.711 1.00 97.00 87 LYS A N 1
ATOM 687 C CA . LYS A 1 87 ? 10.922 -4.999 -2.449 1.00 97.00 87 LYS A CA 1
ATOM 688 C C . LYS A 1 87 ? 9.610 -5.553 -2.960 1.00 97.00 87 LYS A C 1
ATOM 690 O O . LYS A 1 87 ? 9.585 -6.262 -3.970 1.00 97.00 87 LYS A O 1
ATOM 695 N N . ASN A 1 88 ? 8.520 -5.192 -2.290 1.00 97.69 88 ASN A N 1
ATOM 696 C CA . ASN A 1 88 ? 7.214 -5.724 -2.621 1.00 97.69 88 ASN A CA 1
ATOM 697 C C . ASN A 1 88 ? 6.038 -4.760 -2.399 1.00 97.69 88 ASN A C 1
ATOM 699 O O . ASN A 1 88 ? 6.139 -3.724 -1.746 1.00 97.69 88 ASN A O 1
ATOM 703 N N . SER A 1 89 ? 4.894 -5.152 -2.951 1.00 98.44 89 SER A N 1
ATOM 704 C CA . SER A 1 89 ? 3.583 -4.581 -2.697 1.00 98.44 89 SER A CA 1
ATOM 705 C C . SER A 1 89 ? 2.687 -5.659 -2.088 1.00 98.44 89 SER A C 1
ATOM 707 O O . SER A 1 89 ? 2.820 -6.846 -2.400 1.00 98.44 89 SER A O 1
ATOM 709 N N . TYR A 1 90 ? 1.750 -5.252 -1.242 1.00 98.62 90 TYR A N 1
ATOM 710 C CA . TYR A 1 90 ? 0.923 -6.144 -0.442 1.00 98.62 90 TYR A CA 1
ATOM 711 C C . TYR A 1 90 ? -0.536 -5.719 -0.482 1.00 98.62 90 TYR A C 1
ATOM 713 O O . TYR A 1 90 ? -0.850 -4.530 -0.560 1.00 98.62 90 TYR A O 1
ATOM 721 N N . LEU A 1 91 ? -1.426 -6.693 -0.323 1.00 98.50 91 LEU A N 1
ATOM 722 C CA . LEU A 1 91 ? -2.761 -6.452 0.197 1.00 98.50 91 LEU A CA 1
ATOM 723 C C . LEU A 1 91 ? -2.741 -6.682 1.709 1.00 98.50 91 LEU A C 1
ATOM 725 O O . LEU A 1 91 ? -2.551 -7.806 2.185 1.00 98.50 91 LEU A O 1
ATOM 729 N N . VAL A 1 92 ? -2.925 -5.606 2.467 1.00 98.62 92 VAL A N 1
ATOM 730 C CA . VAL A 1 92 ? -2.902 -5.608 3.929 1.00 98.62 92 VAL A CA 1
ATOM 731 C C . VAL A 1 92 ? -4.330 -5.606 4.460 1.00 98.62 92 VAL A C 1
ATOM 733 O O . VAL A 1 92 ? -5.151 -4.794 4.047 1.00 98.62 92 VAL A O 1
ATOM 736 N N . SER A 1 93 ? -4.639 -6.510 5.383 1.00 98.44 93 SER A N 1
ATOM 737 C CA . SER A 1 93 ? -5.969 -6.645 5.994 1.00 98.44 93 SER A CA 1
ATOM 738 C C . SER A 1 93 ? -5.865 -7.089 7.451 1.00 98.44 93 SER A C 1
ATOM 740 O O . SER A 1 93 ? -4.791 -7.479 7.921 1.00 98.44 93 SER A O 1
ATOM 742 N N . LEU A 1 94 ? -6.979 -7.043 8.183 1.00 97.44 94 LEU A N 1
ATOM 743 C CA . LEU A 1 94 ? -7.063 -7.572 9.542 1.00 97.44 94 LEU A CA 1
ATOM 744 C C . LEU A 1 94 ? -7.759 -8.936 9.543 1.00 97.44 94 LEU A C 1
ATOM 746 O O . LEU A 1 94 ? -8.898 -9.067 9.109 1.00 97.44 94 LEU A O 1
ATOM 750 N N . ALA A 1 95 ? -7.102 -9.956 10.090 1.00 95.12 95 ALA A N 1
ATOM 751 C CA . ALA A 1 95 ? -7.682 -11.280 10.287 1.00 95.12 95 ALA A CA 1
ATOM 752 C C . ALA A 1 95 ? -7.497 -11.710 11.746 1.00 95.12 95 ALA A C 1
ATOM 754 O O . ALA A 1 95 ? -6.372 -11.823 12.234 1.00 95.12 95 ALA A O 1
ATOM 755 N N . LYS A 1 96 ? -8.604 -11.959 12.462 1.00 92.56 96 LYS A N 1
ATOM 756 C CA . LYS A 1 96 ? -8.594 -12.367 13.885 1.00 92.56 96 LYS A CA 1
ATOM 757 C C . LYS A 1 96 ? -7.758 -11.420 14.772 1.00 92.56 96 LYS A C 1
ATOM 759 O O . LYS A 1 96 ? -6.978 -11.867 15.610 1.00 92.56 96 LYS A O 1
ATOM 764 N N . GLY A 1 97 ? -7.875 -10.109 14.537 1.00 89.81 97 GLY A N 1
ATOM 765 C CA . GLY A 1 97 ? -7.151 -9.070 15.282 1.00 89.81 97 GLY A CA 1
ATOM 766 C C . GLY A 1 97 ? -5.657 -8.942 14.955 1.00 89.81 97 GLY A C 1
ATOM 767 O O . GLY A 1 97 ? -4.968 -8.136 15.580 1.00 89.81 97 GLY A O 1
ATOM 768 N N . LYS A 1 98 ? -5.140 -9.706 13.983 1.00 95.19 98 LYS A N 1
ATOM 769 C CA . LYS A 1 98 ? -3.754 -9.619 13.507 1.00 95.19 98 LYS A CA 1
ATOM 770 C C . LYS A 1 98 ? -3.707 -9.059 12.093 1.00 95.19 98 LYS A C 1
ATOM 772 O O . LYS A 1 98 ? -4.559 -9.379 11.268 1.00 95.19 98 LYS A O 1
ATOM 777 N N . VAL A 1 99 ? -2.695 -8.238 11.826 1.00 97.12 99 VAL A N 1
ATOM 778 C CA . VAL A 1 99 ? -2.421 -7.748 10.474 1.00 97.12 99 VAL A CA 1
ATOM 779 C C . VAL A 1 99 ? -1.939 -8.921 9.630 1.00 97.12 99 VAL A C 1
ATOM 781 O O . VAL A 1 99 ? -1.058 -9.673 10.049 1.00 97.12 99 VAL A O 1
ATOM 784 N N . LYS A 1 100 ? -2.546 -9.081 8.461 1.00 98.12 100 LYS A N 1
ATOM 785 C CA . LYS A 1 100 ? -2.154 -10.034 7.434 1.00 98.12 100 LYS A CA 1
ATOM 786 C C . LYS A 1 100 ? -1.714 -9.243 6.211 1.00 98.12 100 LYS A C 1
ATOM 788 O O . LYS A 1 100 ? -2.518 -8.525 5.624 1.00 98.12 100 LYS A O 1
ATOM 793 N N . GLU A 1 101 ? -0.457 -9.411 5.834 1.00 97.94 101 GLU A N 1
ATOM 794 C CA . GLU A 1 101 ? 0.139 -8.808 4.646 1.00 97.94 101 GLU A CA 1
ATOM 795 C C . GLU A 1 101 ? 0.302 -9.910 3.605 1.00 97.94 101 GLU A C 1
ATOM 797 O O . GLU A 1 101 ? 1.101 -10.830 3.781 1.00 97.94 101 GLU A O 1
ATOM 802 N N . VAL A 1 102 ? -0.520 -9.877 2.559 1.00 98.31 102 VAL A N 1
ATOM 803 C CA . VAL A 1 102 ? -0.436 -10.842 1.460 1.00 98.31 102 VAL A CA 1
ATOM 804 C C . VAL A 1 102 ? 0.365 -10.194 0.336 1.00 98.31 102 VAL A C 1
ATOM 806 O O . VAL A 1 102 ? -0.135 -9.234 -0.249 1.00 98.31 102 VAL A O 1
ATOM 809 N N . PRO A 1 103 ? 1.591 -10.659 0.041 1.00 98.12 103 PRO A N 1
ATOM 810 C CA . PRO A 1 103 ? 2.366 -10.112 -1.063 1.00 98.12 103 PRO A CA 1
ATOM 811 C C . PRO A 1 103 ? 1.699 -10.441 -2.399 1.00 98.12 103 PRO A C 1
ATOM 813 O O . PRO A 1 103 ? 1.147 -11.531 -2.570 1.00 98.12 103 PRO A O 1
ATOM 816 N N . PHE A 1 104 ? 1.784 -9.517 -3.352 1.00 98.44 104 PHE A N 1
ATOM 817 C CA . PHE A 1 104 ? 1.460 -9.817 -4.745 1.00 98.44 104 PHE A CA 1
ATOM 818 C C . PHE A 1 104 ? 2.580 -10.635 -5.397 1.00 98.44 104 PHE A C 1
ATOM 820 O O . PHE A 1 104 ? 3.702 -10.708 -4.886 1.00 98.44 104 PHE A O 1
ATOM 827 N N . GLU A 1 105 ? 2.276 -11.247 -6.543 1.00 98.25 105 GLU A N 1
ATOM 828 C CA . GLU A 1 105 ? 3.305 -11.827 -7.405 1.00 98.25 105 GLU A CA 1
ATOM 829 C C . GLU A 1 105 ? 4.332 -10.748 -7.772 1.00 98.25 105 GLU A C 1
ATOM 831 O O . GLU A 1 105 ? 3.966 -9.597 -8.023 1.00 98.25 105 GLU A O 1
ATOM 836 N N . VAL A 1 106 ? 5.618 -11.105 -7.759 1.00 98.06 106 VAL A N 1
ATOM 837 C CA . VAL A 1 106 ? 6.715 -10.151 -7.944 1.00 98.06 106 VAL A CA 1
ATOM 838 C C . VAL A 1 106 ? 7.380 -10.360 -9.293 1.00 98.06 106 VAL A C 1
ATOM 840 O O . VAL A 1 106 ? 7.878 -11.444 -9.585 1.00 98.06 106 VAL A O 1
ATOM 843 N N . LEU A 1 107 ? 7.491 -9.280 -10.062 1.00 97.69 107 LEU A N 1
ATOM 844 C CA . LEU A 1 107 ? 8.390 -9.179 -11.203 1.00 97.69 107 LEU A CA 1
ATOM 845 C C . LEU A 1 107 ? 9.562 -8.265 -10.836 1.00 97.69 107 LEU A C 1
ATOM 847 O O . LEU A 1 107 ? 9.393 -7.054 -10.688 1.00 97.69 107 LEU A O 1
ATOM 851 N N . SER A 1 108 ? 10.757 -8.841 -10.697 1.00 96.56 108 SER A N 1
ATOM 852 C CA . SER A 1 108 ? 11.987 -8.062 -10.528 1.00 96.56 108 SER A CA 1
ATOM 853 C C . SER A 1 108 ? 12.477 -7.562 -11.882 1.00 96.56 108 SER A C 1
ATOM 855 O O . SER A 1 108 ? 12.696 -8.360 -12.791 1.00 96.56 108 SER A O 1
ATOM 857 N N . ILE A 1 109 ? 12.667 -6.249 -12.006 1.00 95.44 109 ILE A N 1
ATOM 858 C CA . ILE A 1 109 ? 13.191 -5.600 -13.222 1.00 95.44 109 ILE A CA 1
ATOM 859 C C . ILE A 1 109 ? 14.598 -5.030 -13.026 1.00 95.44 109 ILE A C 1
ATOM 861 O O . ILE A 1 109 ? 15.108 -4.292 -13.869 1.00 95.44 109 ILE A O 1
ATOM 865 N N . ARG A 1 110 ? 15.226 -5.352 -11.895 1.00 85.31 110 ARG A N 1
ATOM 866 C CA . ARG A 1 110 ? 16.621 -5.017 -11.643 1.00 85.31 110 ARG A CA 1
ATOM 867 C C . ARG A 1 110 ? 17.521 -5.905 -12.508 1.00 85.31 110 ARG A C 1
ATOM 869 O O . ARG A 1 110 ? 17.370 -7.124 -12.480 1.00 85.31 110 ARG A O 1
ATOM 876 N N . ALA A 1 111 ? 18.416 -5.267 -13.262 1.00 64.06 111 ALA A N 1
ATOM 877 C CA . ALA A 1 111 ? 19.468 -5.925 -14.037 1.00 64.06 111 ALA A CA 1
ATOM 878 C C . ALA A 1 111 ? 20.549 -6.541 -13.138 1.00 64.06 111 ALA A C 1
ATOM 880 O O . ALA A 1 111 ? 20.796 -5.981 -12.039 1.00 64.06 111 ALA A O 1
#

Secondary structure (DSSP, 8-state):
--THHHHTTEEEEEE-SSSSS-EEEE---SEEEEEESSTTTSTTHHHHHHHHHHTTS-SEEEEE-TTEEEEEETTTEEEEEE-SSS--EEEEEEETTEEEEEEPPEEE---

Radius of gyration: 13.13 Å; chains: 1; bounding box: 32×30×30 Å

pLDDT: mean 94.87, std 6.22, range [64.06, 98.62]